Protein AF-A0A0D8I8G5-F1 (afdb_monomer_lite)

Structure (mmCIF, N/CA/C/O backbone):
data_AF-A0A0D8I8G5-F1
#
_entry.id   AF-A0A0D8I8G5-F1
#
loop_
_atom_site.group_PDB
_atom_site.id
_atom_site.type_symbol
_atom_site.label_atom_id
_atom_site.label_alt_id
_atom_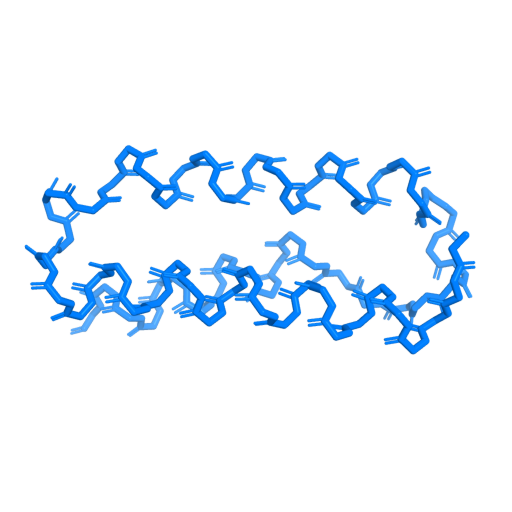site.label_comp_id
_atom_site.label_asym_id
_atom_site.label_entity_id
_atom_site.label_seq_id
_atom_site.pdbx_PDB_ins_code
_atom_site.Cartn_x
_atom_site.Cartn_y
_atom_site.Cartn_z
_atom_site.occupancy
_atom_site.B_iso_or_equiv
_atom_site.auth_seq_id
_atom_site.auth_comp_id
_atom_site.auth_asym_id
_atom_site.auth_atom_id
_atom_site.pdbx_PDB_model_num
ATOM 1 N N . MET A 1 1 ? 14.502 -3.084 -9.504 1.00 90.31 1 MET A N 1
ATOM 2 C CA . MET A 1 1 ? 13.146 -3.663 -9.364 1.00 90.31 1 MET A CA 1
ATOM 3 C C . MET A 1 1 ? 12.667 -4.204 -10.718 1.00 90.31 1 MET A C 1
ATOM 5 O O . MET A 1 1 ? 13.172 -3.733 -11.726 1.00 90.31 1 MET A O 1
ATOM 9 N N . THR 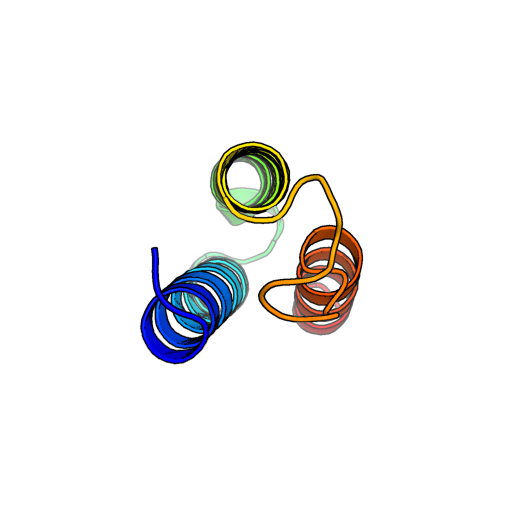A 1 2 ? 11.762 -5.194 -10.785 1.00 95.75 2 THR A N 1
ATOM 10 C CA . THR A 1 2 ? 11.061 -5.559 -12.045 1.00 95.75 2 THR A CA 1
ATOM 11 C C . THR A 1 2 ? 9.589 -5.175 -11.939 1.00 95.75 2 THR A C 1
ATOM 13 O O . THR A 1 2 ? 9.058 -5.184 -10.830 1.00 95.75 2 THR A O 1
ATOM 16 N N . LYS A 1 3 ? 8.912 -4.918 -13.071 1.00 96.25 3 LYS A N 1
ATOM 17 C CA . LYS A 1 3 ? 7.476 -4.577 -13.098 1.00 96.25 3 LYS A CA 1
ATOM 18 C C . LYS A 1 3 ? 6.632 -5.556 -12.279 1.00 96.25 3 LYS A C 1
ATOM 20 O O . LYS A 1 3 ? 5.877 -5.149 -11.409 1.00 96.25 3 LYS A O 1
ATOM 25 N N . LEU A 1 4 ? 6.816 -6.860 -12.502 1.00 97.44 4 LEU A N 1
ATOM 26 C CA . LEU A 1 4 ? 6.073 -7.892 -11.774 1.00 97.44 4 LEU A CA 1
ATOM 27 C C . LEU A 1 4 ? 6.302 -7.823 -10.256 1.00 97.44 4 LEU A C 1
ATOM 29 O O . LEU A 1 4 ? 5.347 -7.911 -9.493 1.00 97.44 4 LEU A O 1
ATOM 33 N N . LYS A 1 5 ? 7.559 -7.669 -9.816 1.00 97.56 5 LYS A N 1
ATOM 34 C CA . LYS A 1 5 ? 7.892 -7.616 -8.385 1.00 97.56 5 LYS A CA 1
ATOM 35 C C . LYS A 1 5 ? 7.331 -6.360 -7.719 1.00 97.56 5 LYS A C 1
ATOM 37 O O . LYS A 1 5 ? 6.825 -6.466 -6.608 1.00 97.56 5 LYS A O 1
ATOM 42 N N . LEU A 1 6 ? 7.395 -5.215 -8.404 1.00 96.75 6 LEU A N 1
ATOM 43 C CA . LEU A 1 6 ? 6.826 -3.962 -7.911 1.00 96.75 6 LEU A CA 1
ATOM 44 C C . LEU A 1 6 ? 5.313 -4.084 -7.760 1.00 96.75 6 LEU A C 1
ATOM 46 O O . LEU A 1 6 ? 4.804 -3.868 -6.670 1.00 96.75 6 LEU A O 1
ATOM 50 N N . ASN A 1 7 ? 4.621 -4.543 -8.804 1.00 97.94 7 ASN A N 1
ATOM 51 C CA . ASN A 1 7 ? 3.171 -4.705 -8.770 1.00 97.94 7 ASN A CA 1
ATOM 52 C C . ASN A 1 7 ? 2.727 -5.631 -7.631 1.00 97.94 7 ASN A C 1
ATOM 54 O O . ASN A 1 7 ? 1.847 -5.265 -6.867 1.00 97.94 7 ASN A O 1
ATOM 58 N N . ILE A 1 8 ? 3.351 -6.805 -7.476 1.00 98.44 8 ILE A N 1
ATOM 59 C CA . ILE A 1 8 ? 2.995 -7.741 -6.394 1.00 98.44 8 ILE A CA 1
ATOM 60 C C . ILE A 1 8 ? 3.181 -7.092 -5.018 1.00 98.44 8 ILE A C 1
ATOM 62 O O . ILE A 1 8 ? 2.330 -7.248 -4.146 1.00 98.44 8 ILE A O 1
ATOM 66 N N . MET A 1 9 ? 4.285 -6.370 -4.821 1.00 98.19 9 MET A N 1
ATOM 67 C CA . MET A 1 9 ? 4.561 -5.681 -3.564 1.00 98.19 9 MET A CA 1
ATOM 68 C C . MET A 1 9 ? 3.531 -4.579 -3.287 1.00 98.19 9 MET A C 1
ATOM 70 O O . MET A 1 9 ? 2.976 -4.550 -2.192 1.00 98.19 9 MET A O 1
ATOM 74 N N . MET A 1 10 ? 3.243 -3.715 -4.266 1.00 98.44 10 MET A N 1
ATOM 75 C CA . MET A 1 10 ? 2.287 -2.616 -4.098 1.00 98.44 10 MET A CA 1
ATOM 76 C C . MET A 1 10 ? 0.863 -3.122 -3.842 1.00 98.44 10 MET A C 1
ATOM 78 O O . MET A 1 10 ? 0.201 -2.648 -2.923 1.00 98.44 10 MET A O 1
ATOM 82 N N . GLU A 1 11 ? 0.412 -4.142 -4.577 1.00 98.62 11 GLU A N 1
ATOM 83 C CA . GLU A 1 11 ? -0.887 -4.787 -4.326 1.00 98.62 11 GLU A CA 1
ATOM 84 C C . GLU A 1 11 ? -0.946 -5.403 -2.920 1.00 98.62 11 GLU A C 1
ATOM 86 O O . GLU A 1 11 ? -1.960 -5.292 -2.233 1.00 98.62 11 GLU A O 1
ATOM 91 N N . GLY A 1 12 ? 0.151 -6.012 -2.457 1.00 98.81 12 GLY A N 1
ATOM 92 C CA . GLY A 1 12 ? 0.255 -6.556 -1.103 1.00 98.81 12 GLY A CA 1
ATOM 93 C C . GLY A 1 12 ? 0.155 -5.482 -0.015 1.00 98.81 12 GLY A C 1
ATOM 94 O O . GLY A 1 12 ? -0.529 -5.690 0.989 1.00 98.81 12 GLY A O 1
ATOM 95 N N . LEU A 1 13 ? 0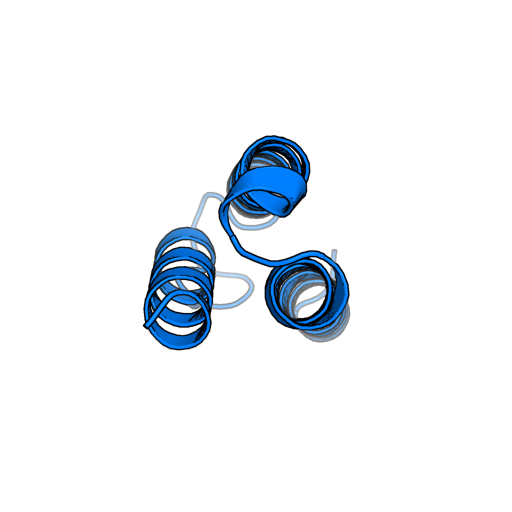.789 -4.322 -0.214 1.00 98.75 13 LEU A N 1
ATOM 96 C CA . LEU A 1 13 ? 0.691 -3.180 0.702 1.00 98.75 13 LEU A CA 1
ATOM 97 C C . LEU A 1 13 ? -0.738 -2.626 0.750 1.00 98.75 13 LEU A C 1
ATOM 99 O O . LEU A 1 13 ? -1.283 -2.449 1.839 1.00 98.75 13 LEU A O 1
ATOM 103 N N . ILE A 1 14 ? -1.380 -2.443 -0.407 1.00 98.81 14 ILE A N 1
ATOM 104 C CA . ILE A 1 14 ? -2.777 -1.991 -0.490 1.00 98.81 14 ILE A CA 1
ATOM 105 C C . ILE A 1 14 ? -3.708 -2.976 0.224 1.00 98.81 14 ILE A C 1
ATOM 107 O O . ILE A 1 14 ? -4.510 -2.566 1.063 1.00 98.81 14 ILE A O 1
ATOM 111 N N . ALA A 1 15 ? -3.572 -4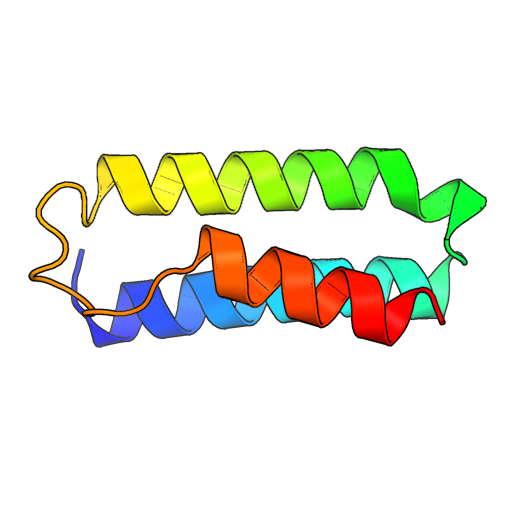.276 -0.053 1.00 98.81 15 ALA A N 1
ATOM 112 C CA . ALA A 1 15 ? -4.361 -5.309 0.614 1.00 98.81 15 ALA A CA 1
ATOM 113 C C . ALA A 1 15 ? -4.153 -5.289 2.137 1.00 98.81 15 ALA A C 1
ATOM 115 O O . ALA A 1 15 ? -5.108 -5.443 2.891 1.00 98.81 15 ALA A O 1
ATOM 116 N N . THR A 1 16 ? -2.924 -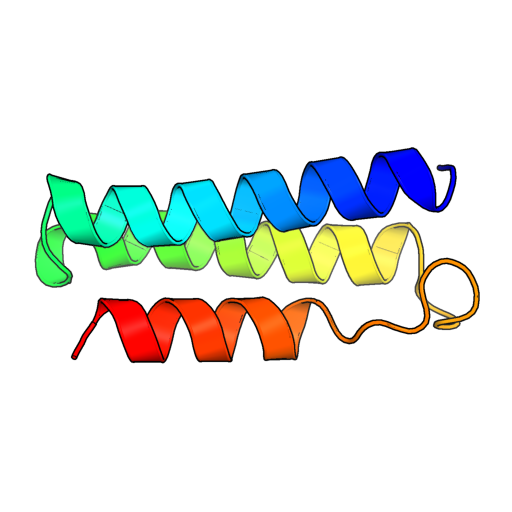5.034 2.594 1.00 98.75 16 THR A N 1
ATOM 117 C CA . THR A 1 16 ? -2.608 -4.922 4.025 1.00 98.75 16 THR A CA 1
ATOM 118 C C . THR A 1 16 ? -3.285 -3.709 4.666 1.00 98.75 16 THR A C 1
ATOM 120 O O . THR A 1 16 ? -3.823 -3.831 5.765 1.00 98.75 16 THR A O 1
ATOM 123 N N . ALA A 1 17 ? -3.296 -2.551 3.997 1.00 98.75 17 ALA A N 1
ATOM 124 C CA . ALA A 1 17 ? -3.992 -1.361 4.493 1.00 98.75 17 ALA A CA 1
ATOM 125 C C . ALA A 1 17 ? -5.506 -1.597 4.604 1.00 98.75 17 ALA A C 1
ATOM 127 O O . ALA A 1 17 ? -6.107 -1.257 5.620 1.00 98.75 17 ALA A O 1
ATOM 128 N N . VAL A 1 18 ? -6.109 -2.229 3.594 1.00 98.75 18 VAL A N 1
ATOM 129 C CA . VAL A 1 18 ? -7.536 -2.585 3.602 1.00 98.75 18 VAL A CA 1
ATOM 130 C C . VAL A 1 18 ? -7.855 -3.570 4.730 1.00 98.75 18 VAL A C 1
ATOM 132 O O . VAL A 1 18 ? -8.792 -3.345 5.493 1.00 98.75 18 VAL A O 1
ATOM 135 N N . GLU A 1 19 ? -7.049 -4.618 4.902 1.00 98.75 19 GLU A N 1
ATOM 136 C CA . GLU A 1 19 ? -7.268 -5.614 5.957 1.00 98.75 19 GLU A CA 1
ATOM 137 C C . GLU A 1 19 ? -7.129 -5.007 7.359 1.00 98.75 19 GLU A C 1
ATOM 139 O O . GLU A 1 19 ? -7.920 -5.312 8.249 1.00 98.75 19 GLU A O 1
ATOM 144 N N . LYS A 1 20 ? -6.173 -4.088 7.564 1.00 98.56 20 LYS A N 1
ATOM 145 C CA . LYS A 1 20 ? -6.047 -3.330 8.820 1.00 98.56 20 LYS A CA 1
ATOM 146 C C . LYS A 1 20 ? -7.350 -2.610 9.170 1.00 98.56 20 LYS A C 1
ATOM 148 O O . LYS A 1 20 ? -7.772 -2.678 10.322 1.00 98.56 20 LYS A O 1
ATOM 153 N N . ILE A 1 21 ? -7.996 -1.975 8.189 1.00 98.56 21 ILE A N 1
ATOM 154 C CA . ILE A 1 21 ? -9.279 -1.282 8.379 1.00 98.56 21 ILE A CA 1
ATOM 155 C C . ILE A 1 21 ? -10.387 -2.277 8.733 1.00 98.56 21 ILE A C 1
ATOM 157 O O . ILE A 1 21 ? -11.128 -2.033 9.680 1.00 98.56 21 ILE A O 1
ATOM 161 N N . TYR A 1 22 ? -10.492 -3.404 8.028 1.00 98.38 22 TYR A N 1
ATOM 162 C CA . TYR A 1 22 ? -11.538 -4.396 8.301 1.00 98.38 22 TYR A CA 1
ATOM 163 C C . TYR A 1 22 ? -11.377 -5.112 9.644 1.00 98.38 22 TYR A C 1
ATOM 165 O O . TYR A 1 22 ? -12.377 -5.434 10.284 1.00 98.38 22 TYR A O 1
ATOM 173 N N . VAL A 1 23 ? -10.142 -5.354 10.085 1.00 98.25 23 VAL A N 1
ATOM 174 C CA . VAL A 1 23 ? -9.865 -6.077 11.334 1.00 98.25 23 VAL A CA 1
ATOM 175 C C . VAL A 1 23 ? -9.949 -5.168 12.557 1.00 98.25 23 VAL A C 1
ATOM 177 O O . VAL A 1 23 ? -10.470 -5.590 13.588 1.00 98.25 23 VAL A O 1
ATOM 180 N N . LEU A 1 24 ? -9.417 -3.946 12.469 1.00 98.00 24 LEU A N 1
ATOM 181 C CA . LEU A 1 24 ? -9.320 -3.032 13.613 1.00 98.00 24 LEU A CA 1
ATOM 182 C C . LEU A 1 24 ? -10.449 -1.993 13.646 1.00 98.00 24 LEU A C 1
ATOM 184 O O . LEU A 1 24 ? -10.750 -1.449 14.701 1.00 98.00 24 LEU A O 1
ATOM 188 N N . GLY A 1 25 ? -11.084 -1.716 12.507 1.00 97.88 25 GLY A N 1
ATOM 189 C CA . GLY A 1 25 ? -11.910 -0.526 12.322 1.00 97.88 25 GLY A CA 1
ATOM 190 C C . GLY A 1 25 ? -11.065 0.707 11.981 1.00 97.88 25 GLY A C 1
ATOM 191 O O . GLY A 1 25 ? -9.869 0.774 12.266 1.00 97.88 25 GLY A O 1
ATOM 192 N N . TRP A 1 26 ? -11.687 1.706 11.344 1.00 97.25 26 TRP A N 1
ATOM 193 C CA . TRP A 1 26 ? -10.976 2.887 10.838 1.00 97.25 26 TRP A CA 1
ATOM 194 C C . TRP A 1 26 ? -10.243 3.674 11.930 1.00 97.25 26 TRP A C 1
ATOM 196 O O . TRP A 1 26 ? -9.100 4.061 11.713 1.00 97.25 26 TRP A O 1
ATOM 206 N N . GLU A 1 27 ? -10.874 3.912 13.083 1.00 97.12 27 GLU A N 1
ATOM 207 C CA . GLU A 1 27 ? -10.281 4.711 14.167 1.00 97.12 27 GLU A CA 1
ATOM 208 C C . GLU A 1 27 ? -8.941 4.132 14.643 1.00 97.12 27 GLU A C 1
ATOM 210 O O . GLU A 1 27 ? -7.956 4.865 14.721 1.00 97.12 27 GLU A O 1
ATOM 215 N N . ASP A 1 28 ? -8.879 2.815 14.845 1.00 97.88 28 ASP A N 1
ATOM 216 C CA . ASP A 1 28 ? -7.676 2.127 15.323 1.00 97.88 28 ASP A CA 1
ATOM 217 C C . ASP A 1 28 ? -6.657 1.848 14.201 1.00 97.88 28 ASP A C 1
ATOM 219 O O . ASP A 1 28 ? -5.458 1.727 14.456 1.00 97.88 28 ASP A O 1
ATOM 223 N N . ALA A 1 29 ? -7.098 1.766 12.940 1.00 98.12 29 ALA A N 1
ATOM 224 C CA . ALA A 1 29 ? -6.229 1.480 11.796 1.00 98.12 29 ALA A CA 1
ATOM 225 C C . ALA A 1 29 ? -5.524 2.715 11.205 1.00 98.12 29 ALA A C 1
ATOM 227 O O . ALA A 1 29 ? -4.558 2.556 10.456 1.00 98.12 29 ALA A O 1
ATOM 228 N N . GLN A 1 30 ? -5.987 3.935 11.501 1.00 97.56 30 GLN A N 1
ATOM 229 C CA . GLN A 1 30 ? -5.556 5.174 10.832 1.00 97.56 30 GLN A CA 1
ATOM 230 C C . GLN A 1 30 ? -4.036 5.374 10.774 1.00 97.56 30 GLN A C 1
ATOM 232 O O . GLN A 1 30 ? -3.500 5.724 9.720 1.00 97.56 30 GLN A O 1
ATOM 237 N N . GLU A 1 31 ? -3.331 5.168 11.890 1.00 98.25 31 GLU A N 1
ATOM 238 C CA . GLU A 1 31 ? -1.882 5.394 11.944 1.00 98.25 31 GLU A CA 1
ATOM 239 C C . GLU A 1 31 ? -1.118 4.376 11.084 1.00 98.25 31 GLU A C 1
ATOM 241 O O . GLU A 1 31 ? -0.187 4.738 10.361 1.00 98.25 31 GLU A O 1
ATOM 246 N N . ASP A 1 32 ? -1.536 3.111 11.121 1.00 98.19 32 ASP A N 1
ATOM 247 C CA . ASP A 1 32 ? -0.931 2.048 10.321 1.00 98.19 32 ASP A CA 1
ATOM 248 C C . ASP A 1 32 ? -1.209 2.248 8.830 1.00 98.19 32 ASP A C 1
ATOM 250 O O . ASP A 1 32 ? -0.297 2.134 8.011 1.00 98.19 32 ASP A O 1
ATOM 254 N N . VAL A 1 33 ? -2.444 2.610 8.473 1.00 98.50 33 VAL A N 1
ATOM 255 C CA . VAL A 1 33 ? -2.826 2.919 7.088 1.00 98.50 33 VAL A CA 1
ATOM 256 C C . VAL A 1 33 ? -2.006 4.089 6.555 1.00 98.50 33 VAL A C 1
ATOM 258 O O . VAL A 1 33 ? -1.492 4.005 5.441 1.00 98.50 33 VAL A O 1
ATOM 261 N N . LYS A 1 34 ? -1.806 5.144 7.356 1.00 98.44 34 LYS A N 1
ATOM 262 C CA . LYS A 1 34 ? -0.958 6.274 6.966 1.00 98.44 34 LYS A CA 1
ATOM 263 C C . LYS A 1 34 ? 0.476 5.830 6.663 1.00 98.44 34 LYS A C 1
ATOM 265 O O . LYS A 1 34 ? 0.993 6.171 5.606 1.00 98.44 34 LYS A O 1
ATOM 270 N N . LYS A 1 35 ? 1.092 5.020 7.532 1.00 98.69 35 LYS A N 1
ATOM 271 C CA . LYS A 1 35 ? 2.450 4.489 7.301 1.00 98.69 35 LYS A CA 1
ATOM 272 C C . LYS A 1 35 ? 2.537 3.660 6.020 1.00 98.69 35 LYS A C 1
ATOM 274 O O . LYS A 1 35 ? 3.557 3.699 5.339 1.00 98.69 35 LYS A O 1
ATOM 279 N N . ILE A 1 36 ? 1.489 2.903 5.694 1.00 98.69 36 ILE A N 1
ATOM 280 C CA . ILE A 1 36 ? 1.448 2.109 4.461 1.00 98.69 36 ILE A CA 1
ATOM 281 C C . ILE A 1 36 ? 1.298 3.013 3.230 1.00 98.69 36 ILE A C 1
ATOM 283 O O . ILE A 1 36 ? 1.976 2.767 2.238 1.00 98.69 36 ILE A O 1
ATOM 287 N N . ILE A 1 37 ? 0.471 4.062 3.288 1.00 98.56 37 ILE A N 1
ATOM 288 C CA . ILE A 1 37 ? 0.358 5.060 2.208 1.00 98.56 37 ILE A CA 1
ATOM 289 C C . ILE A 1 37 ? 1.703 5.747 1.968 1.00 98.56 37 ILE A C 1
ATOM 291 O O . ILE A 1 37 ? 2.160 5.797 0.828 1.00 98.56 37 ILE A O 1
ATOM 295 N N . ASP A 1 38 ? 2.357 6.212 3.034 1.00 98.56 38 ASP A N 1
ATOM 296 C CA . ASP A 1 38 ? 3.676 6.844 2.947 1.00 98.56 38 ASP A CA 1
ATOM 297 C C . ASP A 1 38 ? 4.692 5.876 2.306 1.00 98.56 38 ASP A C 1
ATOM 299 O O . ASP A 1 38 ? 5.386 6.238 1.361 1.00 98.56 38 ASP A O 1
ATOM 303 N N . MET A 1 39 ? 4.693 4.602 2.722 1.00 98.62 39 MET A N 1
ATOM 304 C CA . MET A 1 39 ? 5.544 3.558 2.137 1.00 98.62 39 MET A CA 1
ATOM 305 C C . MET A 1 39 ? 5.256 3.303 0.649 1.00 98.62 39 MET A C 1
ATOM 307 O O . MET A 1 39 ? 6.189 3.091 -0.122 1.00 98.62 39 MET A O 1
ATOM 311 N N . VAL A 1 40 ? 3.985 3.289 0.230 1.00 98.44 40 VAL A N 1
ATOM 312 C CA . VAL A 1 40 ? 3.610 3.109 -1.184 1.00 98.44 40 VAL A CA 1
ATOM 313 C C . VAL A 1 40 ? 4.140 4.266 -2.026 1.00 98.44 40 VAL A C 1
ATOM 315 O O . VAL A 1 40 ? 4.800 4.010 -3.032 1.00 98.44 40 VAL A O 1
ATOM 318 N N . ASN A 1 41 ? 3.929 5.507 -1.585 1.00 97.56 41 ASN A N 1
ATOM 319 C CA . ASN A 1 41 ? 4.409 6.696 -2.293 1.00 97.56 41 ASN A CA 1
ATOM 320 C C . ASN A 1 41 ? 5.945 6.722 -2.372 1.00 97.56 41 ASN A C 1
ATOM 322 O O . ASN A 1 41 ? 6.511 6.960 -3.438 1.00 97.56 41 ASN A O 1
ATOM 326 N N . ASP A 1 42 ? 6.629 6.406 -1.268 1.00 98.00 42 ASP A N 1
ATOM 327 C CA . ASP A 1 42 ? 8.093 6.357 -1.222 1.00 98.00 42 ASP A CA 1
ATOM 328 C C . ASP A 1 42 ? 8.653 5.293 -2.176 1.00 98.00 42 ASP A C 1
ATOM 330 O O . ASP A 1 42 ? 9.629 5.533 -2.888 1.00 98.00 42 ASP A O 1
ATOM 334 N N . LEU A 1 43 ? 8.045 4.103 -2.213 1.00 96.94 43 LEU A N 1
ATOM 335 C CA . LEU A 1 43 ? 8.485 3.011 -3.085 1.00 96.94 43 LEU A CA 1
ATOM 336 C C . LEU A 1 43 ? 8.181 3.279 -4.561 1.00 96.94 43 LEU A C 1
ATOM 338 O O . LEU A 1 43 ? 8.962 2.850 -5.412 1.00 96.94 43 LEU A O 1
ATOM 342 N N . GLU A 1 44 ? 7.078 3.963 -4.859 1.00 96.25 44 GLU A N 1
ATOM 343 C CA . GLU A 1 44 ? 6.736 4.427 -6.203 1.00 96.25 44 GLU A CA 1
ATOM 344 C C . GLU A 1 44 ? 7.774 5.439 -6.683 1.00 96.25 44 GLU A C 1
ATOM 346 O O . GLU A 1 44 ? 8.439 5.189 -7.686 1.00 96.25 44 GLU A O 1
ATOM 351 N N . MET A 1 45 ? 8.031 6.492 -5.903 1.00 96.00 45 MET A N 1
ATOM 352 C CA . MET A 1 45 ? 9.065 7.478 -6.224 1.00 96.00 45 MET A CA 1
ATOM 353 C C . MET A 1 45 ? 10.459 6.851 -6.331 1.00 96.00 45 MET A C 1
ATOM 355 O O . MET A 1 45 ? 11.242 7.226 -7.193 1.00 96.00 45 MET A O 1
ATOM 359 N N . PHE A 1 46 ? 10.801 5.887 -5.476 1.00 96.38 46 PHE A N 1
ATOM 360 C CA . PHE A 1 46 ? 12.137 5.293 -5.487 1.00 96.38 46 PHE A CA 1
ATOM 361 C C . PHE A 1 46 ? 12.376 4.340 -6.668 1.00 96.38 46 PHE A C 1
ATOM 363 O O . PHE A 1 46 ? 13.497 4.258 -7.177 1.00 96.38 46 PHE A O 1
ATOM 370 N N . TRP A 1 47 ? 11.359 3.582 -7.094 1.00 95.81 47 TRP A N 1
ATOM 371 C CA . TRP A 1 47 ? 11.517 2.537 -8.115 1.00 95.81 47 TRP A CA 1
ATOM 372 C C . TRP A 1 47 ? 10.909 2.859 -9.481 1.00 95.81 47 TRP A C 1
ATOM 374 O O . TRP A 1 47 ? 11.289 2.194 -10.449 1.00 95.81 47 TRP A O 1
ATOM 384 N N . ASP A 1 48 ? 9.982 3.809 -9.556 1.00 93.81 48 ASP A N 1
ATOM 385 C CA . ASP A 1 48 ? 9.204 4.155 -10.751 1.00 93.81 48 ASP A CA 1
ATOM 386 C C . ASP A 1 48 ? 8.988 5.679 -10.877 1.00 93.81 48 ASP A C 1
ATOM 388 O O . ASP A 1 48 ? 7.940 6.115 -11.334 1.00 93.81 48 ASP A O 1
ATOM 392 N N . GLU A 1 49 ? 9.978 6.502 -10.487 1.00 91.38 49 GLU A N 1
ATOM 393 C CA . GLU A 1 49 ? 9.896 7.979 -10.546 1.00 91.38 49 GLU A CA 1
ATOM 394 C C . GLU A 1 49 ? 9.498 8.514 -11.932 1.00 91.38 49 GLU A C 1
ATOM 396 O O . GLU A 1 49 ? 8.831 9.538 -12.045 1.00 91.38 49 GLU A O 1
ATOM 401 N N . ASP A 1 50 ? 9.935 7.841 -13.001 1.00 89.75 50 ASP A N 1
ATOM 402 C CA . ASP A 1 50 ? 9.655 8.245 -14.379 1.00 89.75 50 ASP A CA 1
ATOM 403 C C . ASP A 1 50 ? 8.389 7.602 -14.968 1.00 89.75 50 ASP A C 1
ATOM 405 O O . ASP A 1 50 ? 8.124 7.769 -16.163 1.00 89.75 50 ASP A O 1
ATOM 409 N N . GLU A 1 51 ? 7.638 6.869 -14.138 1.00 86.31 51 GLU A N 1
ATOM 410 C CA . GLU A 1 51 ? 6.386 6.163 -14.436 1.00 86.31 51 GLU A CA 1
ATOM 411 C C . GLU A 1 51 ? 6.490 5.102 -15.554 1.00 86.31 51 GLU A C 1
ATOM 413 O O . GLU A 1 51 ? 5.478 4.601 -16.063 1.00 86.31 51 GLU A O 1
ATOM 418 N N . LYS A 1 52 ? 7.704 4.720 -15.980 1.00 90.44 52 LYS A N 1
ATOM 419 C CA . LYS A 1 52 ? 7.897 3.783 -17.103 1.00 90.44 52 LYS A CA 1
ATOM 420 C C . LYS A 1 52 ? 7.893 2.317 -16.690 1.00 90.44 52 LYS A C 1
ATOM 422 O O . LYS A 1 52 ? 7.737 1.447 -17.556 1.00 90.44 52 LYS A O 1
ATOM 427 N N . LEU A 1 53 ? 8.097 2.002 -15.413 1.00 91.44 53 LEU A N 1
ATOM 428 C CA . LEU A 1 53 ? 8.195 0.626 -14.934 1.00 91.44 53 LEU A CA 1
ATOM 429 C C . LEU A 1 53 ? 6.815 -0.028 -14.864 1.00 91.44 53 LEU A C 1
ATOM 431 O O . LEU A 1 53 ? 6.654 -1.157 -15.343 1.00 91.44 53 LEU A O 1
ATOM 435 N N . THR A 1 54 ? 5.818 0.651 -14.296 1.00 92.75 54 THR A N 1
ATOM 436 C CA . THR A 1 54 ? 4.472 0.085 -14.113 1.00 92.75 54 THR A CA 1
ATOM 437 C C . THR A 1 54 ? 3.407 0.798 -14.935 1.00 92.75 54 THR A C 1
ATOM 439 O O . THR A 1 54 ? 2.577 0.093 -15.531 1.00 92.75 54 THR A O 1
ATOM 442 N N . GLY A 1 55 ? 3.482 2.130 -15.040 1.00 92.50 55 GLY A N 1
ATOM 443 C CA . GLY A 1 55 ? 2.431 2.987 -15.599 1.00 92.50 55 GLY A CA 1
ATOM 444 C C . GLY A 1 55 ? 1.163 3.022 -14.737 1.00 92.50 55 GLY A C 1
ATOM 445 O O . GLY A 1 55 ? 0.067 3.195 -15.267 1.00 92.50 55 GLY A O 1
ATOM 446 N N . VAL A 1 56 ? 1.297 2.742 -13.439 1.00 95.12 56 VAL A N 1
ATOM 447 C CA . VAL A 1 56 ? 0.213 2.748 -12.454 1.00 95.12 56 VAL A CA 1
ATOM 448 C C . VAL A 1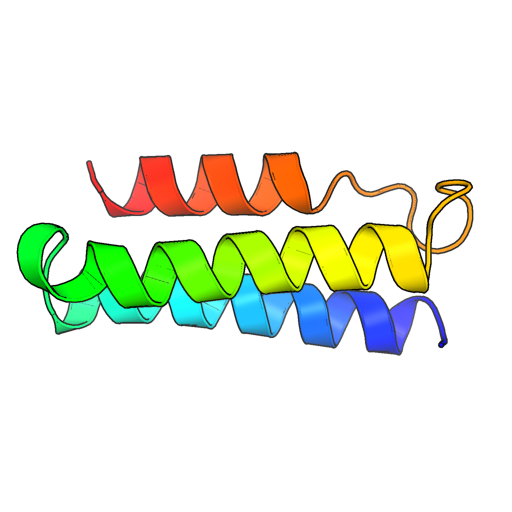 56 ? 0.539 3.817 -11.427 1.00 95.12 56 VAL A C 1
ATOM 450 O O . VAL A 1 56 ? 1.619 3.764 -10.859 1.00 95.12 56 VAL A O 1
ATOM 453 N N . ASP A 1 57 ? -0.412 4.712 -11.172 1.00 95.81 57 ASP A N 1
ATOM 454 C CA . ASP A 1 57 ? -0.369 5.648 -10.046 1.00 95.81 57 ASP A CA 1
ATOM 455 C C . ASP A 1 57 ? -0.759 4.888 -8.766 1.00 95.81 57 ASP A C 1
ATOM 457 O O . ASP A 1 57 ? -1.940 4.609 -8.502 1.00 95.81 57 ASP A O 1
ATOM 461 N N . TRP A 1 58 ? 0.250 4.434 -8.023 1.00 97.75 58 TRP A N 1
ATOM 462 C CA . TRP A 1 58 ? 0.050 3.605 -6.835 1.00 97.75 58 TRP A CA 1
ATOM 463 C C . TRP A 1 58 ? -0.479 4.418 -5.660 1.00 97.75 58 TRP A C 1
ATOM 465 O O . TRP A 1 58 ? -1.334 3.904 -4.928 1.00 97.75 58 TRP A O 1
ATOM 475 N N . GLY A 1 59 ? -0.046 5.673 -5.520 1.00 96.69 59 GLY A N 1
ATOM 476 C CA . GLY A 1 59 ? -0.584 6.625 -4.549 1.00 96.69 59 GLY A CA 1
ATOM 477 C C . GLY A 1 59 ? -2.094 6.840 -4.700 1.00 96.69 59 GLY A C 1
ATOM 478 O O . GLY A 1 59 ? -2.851 6.721 -3.728 1.00 96.69 59 GLY A O 1
ATOM 479 N N . MET A 1 60 ? -2.576 7.061 -5.925 1.00 97.62 60 MET A N 1
ATOM 480 C CA . MET A 1 60 ? -4.010 7.166 -6.213 1.00 97.62 60 MET A CA 1
ATOM 481 C C . MET A 1 60 ? -4.729 5.845 -5.932 1.00 97.62 60 MET A C 1
ATOM 483 O O . MET A 1 60 ? -5.795 5.829 -5.308 1.00 97.62 60 MET A O 1
ATOM 487 N N . LYS A 1 61 ? -4.135 4.718 -6.338 1.00 98.38 61 LYS A N 1
ATOM 488 C CA . LYS A 1 61 ? -4.744 3.397 -6.157 1.00 98.38 61 LYS A CA 1
ATOM 489 C C . LYS A 1 61 ? -4.945 3.035 -4.683 1.00 98.38 61 LYS A C 1
ATOM 491 O O . LYS A 1 61 ? -6.009 2.516 -4.331 1.00 98.38 61 LYS A O 1
ATOM 496 N N . ILE A 1 62 ? -3.963 3.303 -3.814 1.00 98.50 62 ILE A N 1
ATOM 497 C CA . ILE A 1 62 ? -4.119 3.052 -2.374 1.00 98.50 62 ILE A CA 1
ATOM 498 C C . ILE A 1 62 ? -5.146 3.997 -1.746 1.00 98.50 62 ILE A C 1
ATOM 500 O O . ILE A 1 62 ? -5.959 3.543 -0.940 1.00 98.50 62 ILE A O 1
ATOM 504 N N . ALA A 1 63 ? -5.173 5.271 -2.148 1.00 98.06 63 ALA A N 1
ATOM 505 C CA . ALA A 1 63 ? -6.145 6.237 -1.641 1.00 98.06 63 ALA A CA 1
ATOM 506 C C . ALA A 1 63 ? -7.588 5.799 -1.943 1.00 98.06 63 ALA A C 1
ATOM 508 O O . ALA A 1 63 ? -8.435 5.799 -1.049 1.00 98.06 63 ALA A O 1
ATOM 509 N N . GLU A 1 64 ? -7.859 5.341 -3.170 1.00 98.31 64 GLU A N 1
ATOM 510 C CA . GLU A 1 64 ? -9.174 4.805 -3.535 1.00 98.31 64 GLU A CA 1
ATOM 511 C C . GLU A 1 64 ? -9.549 3.550 -2.741 1.00 98.31 64 GLU A C 1
ATOM 513 O O . GLU A 1 64 ? -10.707 3.384 -2.355 1.00 98.31 64 GLU A O 1
ATOM 518 N N . ALA A 1 65 ? -8.597 2.637 -2.533 1.00 98.50 65 ALA A N 1
ATOM 519 C CA . ALA A 1 65 ? -8.841 1.398 -1.802 1.00 98.50 65 ALA A CA 1
ATOM 520 C C . ALA A 1 65 ? -9.160 1.667 -0.324 1.00 98.50 65 ALA A C 1
ATOM 522 O O . ALA A 1 65 ? -10.106 1.093 0.215 1.00 98.50 65 ALA A O 1
ATOM 523 N N . VAL A 1 66 ? -8.412 2.576 0.307 1.00 98.25 66 VAL A N 1
ATOM 524 C CA . VAL A 1 66 ? -8.626 3.000 1.696 1.00 98.25 66 VAL A CA 1
ATOM 525 C C . VAL A 1 66 ? -9.966 3.717 1.851 1.00 98.25 66 VAL A C 1
ATOM 527 O O . VAL A 1 66 ? -10.713 3.405 2.776 1.00 98.25 66 VAL A O 1
ATOM 530 N N . GLU A 1 67 ? -10.314 4.625 0.935 1.00 97.81 67 GLU A N 1
ATOM 531 C CA . GLU A 1 67 ? -11.606 5.322 0.974 1.00 97.81 67 GLU A CA 1
ATOM 532 C C . GLU A 1 67 ? -12.779 4.341 0.838 1.00 97.81 67 GLU A C 1
ATOM 534 O O . GLU A 1 67 ? -13.765 4.450 1.564 1.00 97.81 67 GLU A O 1
ATOM 539 N N . LYS A 1 68 ? -12.667 3.340 -0.044 1.00 97.88 68 LYS A N 1
ATOM 540 C CA . LYS A 1 68 ? -13.686 2.288 -0.188 1.00 97.88 68 LYS A CA 1
ATOM 541 C C . LYS A 1 68 ? -13.814 1.420 1.062 1.00 97.88 68 LYS A C 1
ATOM 543 O O . LYS A 1 68 ? -14.925 1.026 1.378 1.00 97.88 68 LYS A O 1
ATOM 548 N N . ALA A 1 69 ? -12.711 1.116 1.745 1.00 97.19 69 ALA A N 1
ATOM 549 C CA . ALA A 1 69 ? -12.715 0.269 2.939 1.00 97.19 69 ALA A CA 1
ATOM 550 C C . ALA A 1 69 ? -13.190 0.999 4.207 1.00 97.19 69 ALA A C 1
ATOM 552 O O . ALA A 1 69 ? -13.638 0.354 5.152 1.00 97.19 69 ALA A O 1
ATOM 553 N N . ARG A 1 70 ? -13.068 2.334 4.249 1.00 91.38 70 ARG A N 1
ATOM 554 C CA . ARG A 1 70 ? -13.546 3.164 5.366 1.00 91.38 70 ARG A CA 1
ATOM 555 C C . ARG A 1 70 ? -15.072 3.333 5.380 1.00 91.38 70 ARG A C 1
ATOM 557 O O . ARG A 1 70 ? -15.628 3.555 6.454 1.00 91.38 70 ARG A O 1
ATOM 564 N N . ASN A 1 71 ? -15.707 3.316 4.206 1.00 74.56 71 ASN A N 1
ATOM 565 C CA . ASN A 1 71 ? -17.152 3.512 4.029 1.00 74.56 71 ASN A CA 1
ATOM 566 C C . ASN A 1 71 ? -17.931 2.206 4.210 1.00 74.56 71 ASN A C 1
ATOM 568 O O . ASN A 1 71 ? -19.055 2.283 4.754 1.00 74.56 71 ASN A O 1
#

Sequence (71 aa):
MTKLKLNIMMEGLIATAVEKIYVLGWEDAQEDVKKIIDMVNDLEMFWDEDEKLTGVDWGMKIAEAVEKARN

pLDDT: mean 96.56, std 3.72, range [74.56, 98.81]

Organism: NCBI:txid84022

Foldseek 3Di:
DALVVLVVVLVVLLVVLLVLCVPVNCVVSVVVNVVSLVVQVVSCCVPPVVCPRHVDPSSVVSVVSNVVSND

Secondary structure (DSSP, 8-state):
--HHHHHHHHHHHHHHHHHHHHHH-HHHHHHHHHHHHHHHHHHHHHHHTTS-SS---HHHHHHHHHHHHH-

Radius of gyration: 12.17 Å; chains: 1; bounding box: 30×16×32 Å